Protein AF-A0A965VST1-F1 (afdb_monomer_lite)

Secondary structure (DSSP, 8-state):
-HHHHHHHHHHHHHHHHHHHHHHHHHHHHTS-SS--SS--HHHHHHHHHHHHHHHHHHHHHHHHHHHHHHHHHHHHT------

Foldseek 3Di:
DVVVVVVVVVVVVVLLCCLPVVLVVVLVVQQDPDDDPDRPSVVSSVVSVVVSVVSVVCVVVVVVVVVVVVVVVVVVPPPPPDD

Sequence (83 aa):
MRSVWWAVSGAIILVTLITWTGPTLISWWFTPPVDTLFNCKGPIEWSLRRFQWAQLAGLLLGSVLGLTASFAFKKSNRPSSAQ

Structure (mmCIF, N/CA/C/O backbone):
data_AF-A0A965VST1-F1
#
_entry.id   AF-A0A965VST1-F1
#
loop_
_atom_site.group_PDB
_atom_site.id
_atom_site.type_symbol
_atom_site.label_atom_id
_atom_site.label_alt_id
_atom_site.label_comp_id
_atom_site.label_asym_id
_atom_site.label_entity_id
_atom_site.label_seq_id
_atom_site.pdbx_PDB_ins_code
_atom_site.Cartn_x
_atom_site.Cartn_y
_atom_site.Cartn_z
_atom_site.occupancy
_atom_site.B_iso_or_equiv
_atom_site.auth_seq_id
_atom_site.auth_comp_id
_atom_site.auth_asym_id
_atom_site.auth_atom_id
_atom_site.pdbx_PDB_model_num
ATOM 1 N N . MET A 1 1 ? -16.253 12.370 18.725 1.00 64.38 1 MET A N 1
ATOM 2 C CA . MET A 1 1 ? -16.241 11.204 17.803 1.00 64.38 1 MET A CA 1
ATOM 3 C C . MET A 1 1 ? -16.227 11.595 16.323 1.00 64.38 1 MET A C 1
ATOM 5 O O . MET A 1 1 ? -15.441 11.017 15.589 1.00 64.38 1 MET A O 1
ATOM 9 N N . ARG A 1 2 ? -17.020 12.584 15.873 1.00 81.12 2 ARG A N 1
ATOM 10 C CA . ARG A 1 2 ? -17.117 12.968 14.447 1.00 81.12 2 ARG A CA 1
ATOM 11 C C . ARG A 1 2 ? -15.776 13.388 13.809 1.00 81.12 2 ARG A C 1
ATOM 13 O O . ARG A 1 2 ? -15.472 12.919 12.724 1.00 81.12 2 ARG A O 1
ATOM 20 N N . SER A 1 3 ? -14.947 14.179 14.501 1.00 83.31 3 SER A N 1
ATOM 21 C CA . SER A 1 3 ? -13.627 14.618 13.994 1.00 83.31 3 SER A CA 1
ATOM 22 C C . SER A 1 3 ? -12.628 13.463 13.783 1.00 83.31 3 SER A C 1
ATOM 24 O O . SER A 1 3 ? -12.002 13.368 12.733 1.00 83.31 3 SER A O 1
ATOM 26 N N . VAL A 1 4 ? -12.557 12.511 14.723 1.00 85.06 4 VAL A N 1
ATOM 27 C CA . VAL A 1 4 ? -11.686 11.322 14.606 1.00 85.06 4 VAL A CA 1
ATOM 28 C C . VAL A 1 4 ? -12.084 10.457 13.407 1.00 85.06 4 VAL A C 1
ATOM 30 O O . VAL A 1 4 ? -11.222 9.974 12.683 1.00 85.06 4 VAL A O 1
ATOM 33 N N . TRP A 1 5 ? -13.385 10.309 13.152 1.00 83.50 5 TRP A N 1
ATOM 34 C CA . TRP A 1 5 ? -13.888 9.571 11.990 1.00 83.50 5 TRP A CA 1
ATOM 35 C C . TRP A 1 5 ? -13.478 10.204 10.655 1.00 83.50 5 TRP A C 1
ATOM 37 O O . TRP A 1 5 ? -13.086 9.484 9.737 1.00 83.50 5 TRP A O 1
ATOM 47 N N . TRP A 1 6 ? -13.512 11.536 10.555 1.00 89.56 6 TRP A N 1
ATOM 48 C CA . TRP A 1 6 ? -13.013 12.256 9.379 1.00 89.56 6 TRP A CA 1
ATOM 49 C C . TRP A 1 6 ? -11.505 12.078 9.194 1.00 89.56 6 TRP A C 1
ATOM 51 O O . TRP A 1 6 ? -11.067 11.815 8.079 1.00 89.56 6 TRP A O 1
ATOM 61 N N . ALA A 1 7 ? -10.725 12.152 10.277 1.00 87.12 7 ALA A N 1
ATOM 62 C CA . ALA A 1 7 ? -9.278 11.956 10.222 1.00 87.12 7 ALA A CA 1
ATOM 63 C C . ALA A 1 7 ? -8.901 10.538 9.757 1.00 87.12 7 ALA A C 1
ATOM 65 O O . ALA A 1 7 ? -8.067 10.386 8.868 1.00 87.12 7 ALA A O 1
ATOM 66 N N . VAL A 1 8 ? -9.556 9.505 10.299 1.00 87.38 8 VAL A N 1
ATOM 67 C CA . VAL A 1 8 ? -9.329 8.104 9.899 1.00 87.38 8 VAL A CA 1
ATOM 68 C C . VAL A 1 8 ? -9.736 7.875 8.445 1.00 87.38 8 VAL A C 1
ATOM 70 O O . VAL A 1 8 ? -8.977 7.284 7.682 1.00 87.38 8 VAL A O 1
ATOM 73 N N . SER A 1 9 ? -10.897 8.390 8.034 1.00 87.38 9 SER A N 1
ATOM 74 C CA . SER A 1 9 ? -11.364 8.256 6.649 1.00 87.38 9 SER A CA 1
ATOM 75 C C . SER A 1 9 ? -10.418 8.958 5.672 1.00 87.38 9 SER A C 1
ATOM 77 O O . SER A 1 9 ? -10.033 8.375 4.662 1.00 87.38 9 SER A O 1
ATOM 79 N N . GLY A 1 10 ? -9.978 10.177 6.000 1.00 90.06 10 GLY A N 1
ATOM 80 C CA . GLY A 1 10 ? -9.003 10.923 5.205 1.00 90.06 10 GLY A CA 1
ATOM 81 C C . GLY A 1 10 ? -7.664 10.195 5.085 1.00 90.06 10 GLY A C 1
ATOM 82 O O . GLY A 1 10 ? -7.131 10.087 3.983 1.00 90.06 10 GLY A O 1
ATOM 83 N N . ALA A 1 11 ? -7.159 9.628 6.185 1.00 87.75 11 ALA A N 1
ATOM 84 C CA . ALA A 1 11 ? -5.922 8.851 6.190 1.00 87.75 11 ALA A CA 1
ATOM 85 C C . ALA A 1 11 ? -6.015 7.595 5.307 1.00 87.75 11 ALA A C 1
ATOM 87 O O . ALA A 1 11 ? -5.104 7.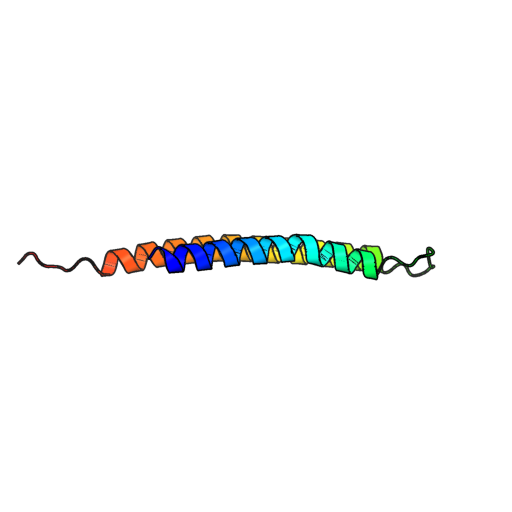337 4.523 1.00 87.75 11 ALA A O 1
ATOM 88 N N . ILE A 1 12 ? -7.124 6.849 5.382 1.00 89.31 12 ILE A N 1
ATOM 89 C CA . ILE A 1 12 ? -7.351 5.659 4.545 1.00 89.31 12 ILE A CA 1
ATOM 90 C C . ILE A 1 12 ? -7.383 6.039 3.061 1.00 89.31 12 ILE A C 1
ATOM 92 O O . ILE A 1 12 ? -6.746 5.373 2.242 1.00 89.31 12 ILE A O 1
ATOM 96 N N . ILE A 1 13 ? -8.086 7.120 2.710 1.00 90.38 13 ILE A N 1
ATOM 97 C CA . ILE A 1 13 ? -8.189 7.594 1.324 1.00 90.38 13 ILE A CA 1
ATOM 98 C C . ILE A 1 13 ? -6.809 7.993 0.789 1.00 90.38 13 ILE A C 1
ATOM 100 O O . ILE A 1 13 ? -6.411 7.527 -0.277 1.00 90.38 13 ILE A O 1
ATOM 104 N N . LEU A 1 14 ? -6.057 8.808 1.534 1.00 89.19 14 LEU A N 1
ATOM 105 C CA . LEU A 1 14 ? -4.725 9.263 1.125 1.00 89.19 14 LEU A CA 1
ATOM 106 C C . LEU A 1 14 ? -3.733 8.107 0.976 1.00 89.19 14 LEU A C 1
ATOM 108 O O . LEU A 1 14 ? -3.025 8.043 -0.027 1.00 89.19 14 LEU A O 1
ATOM 112 N N . VAL A 1 15 ? -3.711 7.172 1.932 1.00 88.75 15 VAL A N 1
ATOM 113 C CA . VAL A 1 15 ? -2.865 5.972 1.851 1.00 88.75 15 VAL A CA 1
ATOM 114 C C . VAL A 1 15 ? -3.206 5.159 0.608 1.00 88.75 15 VAL A C 1
ATOM 116 O O . VAL A 1 15 ? -2.309 4.819 -0.157 1.00 88.75 15 VAL A O 1
ATOM 119 N N . THR A 1 16 ? -4.492 4.916 0.354 1.00 87.69 16 THR A N 1
ATOM 120 C CA . THR A 1 16 ? -4.941 4.156 -0.822 1.00 87.69 16 THR A CA 1
ATOM 121 C C . THR A 1 16 ? -4.521 4.851 -2.120 1.00 87.69 16 THR A C 1
ATOM 123 O O . THR A 1 16 ? -3.976 4.213 -3.020 1.00 87.69 16 THR A O 1
ATOM 126 N N . LEU A 1 17 ? -4.698 6.173 -2.214 1.00 89.06 17 LEU A N 1
ATOM 127 C CA . LEU A 1 17 ? -4.286 6.943 -3.389 1.00 89.06 17 LEU A CA 1
ATOM 128 C C . LEU A 1 17 ? -2.778 6.847 -3.635 1.00 89.06 17 LEU A C 1
ATOM 130 O O . LEU A 1 17 ? -2.365 6.587 -4.765 1.00 89.06 17 LEU A O 1
ATOM 134 N N . ILE A 1 18 ? -1.954 7.007 -2.598 1.00 88.19 18 ILE A N 1
ATOM 135 C CA . ILE A 1 18 ? -0.490 6.943 -2.715 1.00 88.19 18 ILE A CA 1
ATOM 136 C C . ILE A 1 18 ? -0.033 5.529 -3.096 1.00 88.19 18 ILE A C 1
ATOM 138 O O . ILE A 1 18 ? 0.831 5.381 -3.960 1.00 88.19 18 ILE A O 1
ATOM 142 N N . THR A 1 19 ? -0.642 4.490 -2.520 1.00 88.06 19 THR A N 1
ATOM 143 C CA . THR A 1 19 ? -0.351 3.084 -2.839 1.00 88.06 19 THR A CA 1
ATOM 144 C C . THR A 1 19 ? -0.566 2.762 -4.319 1.00 88.06 19 THR A C 1
ATOM 146 O O . THR A 1 19 ? 0.205 1.998 -4.896 1.00 88.06 19 THR A O 1
ATOM 149 N N . TRP A 1 20 ? -1.566 3.353 -4.975 1.00 85.00 20 TRP A N 1
ATOM 150 C CA . TRP A 1 20 ? -1.808 3.111 -6.403 1.00 85.00 20 TRP A CA 1
ATOM 151 C C . TRP A 1 20 ? -1.059 4.068 -7.334 1.00 85.00 20 TRP A C 1
ATOM 153 O O . TRP A 1 20 ? -0.493 3.639 -8.343 1.00 85.00 20 TRP A O 1
ATOM 163 N N . THR A 1 21 ? -1.026 5.358 -7.008 1.00 86.19 21 THR A N 1
ATOM 164 C CA . THR A 1 21 ? -0.409 6.376 -7.874 1.00 86.19 21 THR A CA 1
ATOM 165 C C . THR A 1 21 ? 1.116 6.380 -7.787 1.00 86.19 21 THR A C 1
ATOM 167 O O . THR A 1 21 ? 1.779 6.514 -8.814 1.00 86.19 21 THR A O 1
ATOM 170 N N . GLY A 1 22 ? 1.691 6.151 -6.603 1.00 84.56 22 GLY A N 1
ATOM 171 C CA . GLY A 1 22 ? 3.140 6.158 -6.378 1.00 84.56 22 GLY A CA 1
ATOM 172 C C . GLY A 1 22 ? 3.896 5.168 -7.272 1.00 84.56 22 GLY A C 1
ATOM 173 O O . GLY A 1 22 ? 4.780 5.585 -8.016 1.00 84.56 22 GLY A O 1
ATOM 174 N N . PRO A 1 23 ? 3.527 3.877 -7.288 1.00 84.62 23 PRO A N 1
ATOM 175 C CA . PRO A 1 23 ? 4.147 2.870 -8.150 1.00 84.62 23 PRO A CA 1
ATOM 176 C C . PRO A 1 23 ? 4.097 3.195 -9.639 1.00 84.62 23 PRO A C 1
ATOM 178 O O . PRO A 1 23 ? 5.046 2.908 -10.361 1.00 84.62 23 PRO A O 1
ATOM 181 N N . THR A 1 24 ? 3.010 3.825 -10.082 1.00 81.88 24 THR A N 1
ATOM 182 C CA . THR A 1 24 ? 2.819 4.227 -11.479 1.00 81.88 24 THR A CA 1
ATOM 183 C C . THR A 1 24 ? 3.762 5.374 -11.854 1.00 81.88 24 THR A C 1
ATOM 185 O O . THR A 1 24 ? 4.375 5.362 -12.917 1.00 81.88 24 THR A O 1
ATOM 188 N N . LEU A 1 25 ? 3.940 6.343 -10.952 1.00 82.62 25 LEU A N 1
ATOM 189 C CA . LEU A 1 25 ? 4.929 7.413 -11.104 1.00 82.62 25 LEU A CA 1
ATOM 190 C C . LEU A 1 25 ? 6.365 6.878 -11.096 1.00 82.62 25 LEU A C 1
ATOM 192 O O . LEU A 1 25 ? 7.184 7.299 -11.911 1.00 82.62 25 LEU A O 1
ATOM 196 N N . ILE A 1 26 ? 6.668 5.934 -10.201 1.00 82.00 26 ILE A N 1
ATOM 197 C CA . ILE A 1 26 ? 7.996 5.322 -10.101 1.00 82.00 26 ILE A CA 1
ATOM 198 C C . ILE A 1 26 ? 8.314 4.545 -11.385 1.00 82.00 26 ILE A C 1
ATOM 200 O O . ILE A 1 26 ? 9.378 4.736 -11.966 1.00 82.00 26 ILE A O 1
ATOM 204 N N . SER A 1 27 ? 7.396 3.705 -11.871 1.00 79.56 27 SER A N 1
ATOM 205 C CA . SER A 1 27 ? 7.625 2.916 -13.089 1.00 79.56 27 SER A CA 1
ATOM 206 C C . SER A 1 27 ? 7.767 3.783 -14.344 1.00 79.56 27 SER A C 1
ATOM 208 O O . SER A 1 27 ? 8.551 3.442 -15.233 1.00 79.56 27 SER A O 1
ATOM 210 N N . TRP A 1 28 ? 7.074 4.926 -14.407 1.00 77.62 28 TRP A N 1
ATOM 211 C CA . TRP A 1 28 ? 7.263 5.916 -15.467 1.00 77.62 28 TRP A CA 1
ATOM 212 C C . TRP A 1 28 ? 8.680 6.498 -15.454 1.00 77.62 28 TRP A C 1
ATOM 214 O O . TRP A 1 28 ? 9.330 6.524 -16.496 1.00 77.62 28 TRP A O 1
ATOM 224 N N . TRP A 1 29 ? 9.198 6.865 -14.278 1.00 77.25 29 TRP A N 1
ATOM 225 C CA . TRP A 1 29 ? 10.547 7.427 -14.132 1.00 77.25 29 TRP A CA 1
ATOM 226 C C . TRP A 1 29 ? 11.649 6.455 -14.587 1.00 77.25 29 TRP A C 1
ATOM 228 O O . TRP A 1 29 ? 12.661 6.867 -15.144 1.00 77.25 29 TRP A O 1
ATOM 238 N N . PHE A 1 30 ? 11.439 5.151 -14.386 1.00 73.00 30 PHE A N 1
ATOM 239 C CA . PHE A 1 30 ? 12.383 4.097 -14.774 1.00 73.00 30 PHE A CA 1
ATOM 240 C C . PHE A 1 30 ? 12.148 3.515 -16.175 1.00 73.00 30 PHE A C 1
ATOM 242 O O . PHE A 1 30 ? 12.822 2.554 -16.542 1.00 73.00 30 PHE A O 1
ATOM 249 N N . THR A 1 31 ? 11.213 4.052 -16.964 1.00 70.75 31 THR A N 1
ATOM 250 C CA . THR A 1 31 ? 11.048 3.637 -18.362 1.00 70.75 31 THR A CA 1
ATOM 251 C C . THR A 1 31 ? 12.058 4.412 -19.217 1.00 70.75 31 THR A C 1
ATOM 253 O O . THR A 1 31 ? 11.861 5.612 -19.418 1.00 70.75 31 THR A O 1
ATOM 256 N N . PRO A 1 32 ? 13.151 3.790 -19.703 1.00 67.00 32 PRO A N 1
ATOM 257 C CA . PRO A 1 32 ? 14.105 4.507 -20.538 1.00 67.00 32 PRO A CA 1
ATOM 258 C C . PRO A 1 32 ? 13.426 4.938 -21.854 1.00 67.00 32 PRO A C 1
ATOM 260 O O . PRO A 1 32 ? 12.576 4.209 -22.367 1.00 67.00 32 PRO A O 1
ATOM 263 N N . PRO A 1 33 ? 13.786 6.104 -22.425 1.00 71.25 33 PRO A N 1
ATOM 264 C CA . PRO A 1 33 ? 13.187 6.609 -23.666 1.00 71.25 33 PRO A CA 1
ATOM 265 C C . PRO A 1 33 ? 13.530 5.754 -24.898 1.00 71.25 33 PRO A C 1
ATOM 267 O O . PRO A 1 33 ? 12.915 5.912 -25.948 1.00 71.25 33 PRO A O 1
ATOM 270 N N . VAL A 1 34 ? 14.508 4.856 -24.769 1.00 70.44 34 VAL A N 1
ATOM 271 C CA . VAL A 1 34 ? 14.897 3.855 -25.762 1.00 70.44 34 VAL A CA 1
ATOM 272 C C . VAL A 1 34 ? 15.154 2.533 -25.043 1.00 70.44 34 VAL A C 1
ATOM 274 O O . VAL A 1 34 ? 15.726 2.532 -23.951 1.00 70.44 34 VAL A O 1
ATOM 277 N N . ASP A 1 35 ? 14.736 1.412 -25.630 1.00 67.94 35 ASP A N 1
ATOM 278 C CA . ASP A 1 35 ? 14.978 0.091 -25.050 1.00 67.94 35 ASP A CA 1
ATOM 279 C C . ASP A 1 35 ? 16.482 -0.209 -25.033 1.00 67.94 35 ASP A C 1
ATOM 281 O O . ASP A 1 35 ? 17.123 -0.405 -26.066 1.00 67.94 35 ASP A O 1
ATOM 285 N N . THR A 1 36 ? 17.062 -0.215 -23.835 1.00 71.44 36 THR A N 1
ATOM 286 C CA . THR A 1 36 ? 18.446 -0.627 -23.609 1.00 71.44 36 THR A CA 1
ATOM 287 C C . THR A 1 36 ? 18.505 -2.132 -23.348 1.00 71.44 36 THR A C 1
ATOM 289 O O . THR A 1 36 ? 17.540 -2.740 -22.885 1.00 71.44 36 THR A O 1
ATOM 292 N N . LEU A 1 37 ? 19.671 -2.745 -23.590 1.00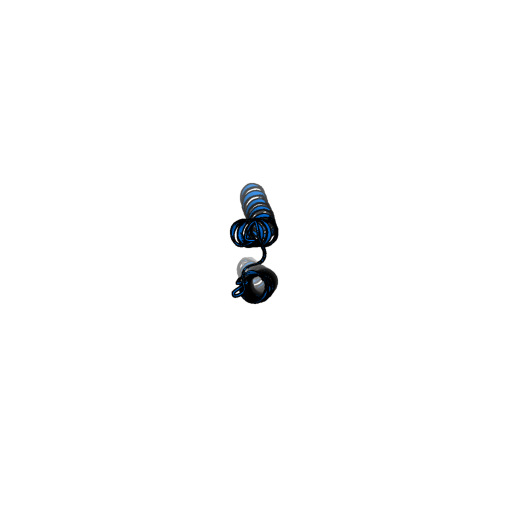 67.44 37 LEU A N 1
ATOM 293 C CA . LEU A 1 37 ? 19.908 -4.176 -23.333 1.00 67.44 37 LEU A CA 1
ATOM 294 C C . LEU A 1 37 ? 19.631 -4.582 -21.865 1.00 67.44 37 LEU A C 1
ATOM 296 O O . LEU A 1 37 ? 19.384 -5.748 -21.575 1.00 67.44 37 LEU A O 1
ATOM 300 N N . PHE A 1 38 ? 19.659 -3.611 -20.945 1.00 67.19 38 PHE A N 1
ATOM 301 C CA . PHE A 1 38 ? 19.368 -3.767 -19.522 1.00 67.19 38 PHE A CA 1
ATOM 302 C C . PHE A 1 38 ? 18.130 -2.943 -19.143 1.00 67.19 38 PHE A C 1
ATOM 304 O O . PHE A 1 38 ? 18.234 -1.831 -18.624 1.00 67.19 38 PHE A O 1
ATOM 311 N N . ASN A 1 39 ? 16.943 -3.494 -19.405 1.00 72.31 39 ASN A N 1
ATOM 312 C CA . ASN A 1 39 ? 15.679 -2.864 -19.033 1.00 72.31 39 ASN A CA 1
ATOM 313 C C . ASN A 1 39 ? 15.301 -3.212 -17.576 1.00 72.31 39 ASN A C 1
ATOM 315 O O . ASN A 1 39 ? 14.852 -4.318 -17.271 1.00 72.31 39 ASN A O 1
ATOM 319 N N . CYS A 1 40 ? 15.463 -2.250 -16.664 1.00 75.06 40 CYS A N 1
ATOM 320 C CA . CYS A 1 40 ? 15.141 -2.408 -15.240 1.00 75.06 40 CYS A CA 1
ATOM 321 C C . CYS A 1 40 ? 13.636 -2.323 -14.924 1.00 75.06 40 CYS A C 1
ATOM 323 O O . CYS A 1 40 ? 13.23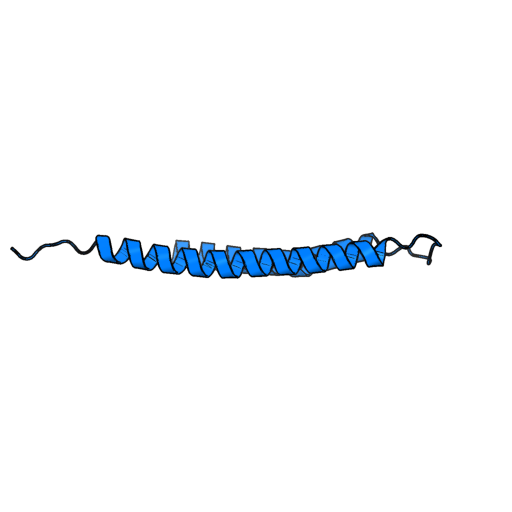8 -2.560 -13.781 1.00 75.06 40 CYS A O 1
ATOM 325 N N . LYS A 1 41 ? 12.784 -1.999 -15.906 1.00 80.50 41 LYS A N 1
ATOM 326 C CA . LYS A 1 41 ? 11.350 -1.765 -15.693 1.00 80.50 41 LYS A CA 1
ATOM 327 C C . LYS A 1 41 ? 10.631 -3.002 -15.167 1.00 80.50 41 LYS A C 1
ATOM 329 O O . LYS A 1 41 ? 9.901 -2.904 -14.187 1.00 80.50 41 LYS A O 1
ATOM 334 N N . GLY A 1 42 ? 10.874 -4.168 -15.768 1.00 82.94 42 GLY A N 1
ATOM 335 C CA . GLY A 1 42 ? 10.200 -5.418 -15.398 1.00 82.94 42 GLY A CA 1
ATOM 336 C C . GLY A 1 42 ? 10.401 -5.810 -13.924 1.00 82.94 42 GLY A C 1
ATOM 337 O O . GLY A 1 42 ? 9.415 -5.972 -13.200 1.00 82.94 42 GLY A O 1
ATOM 338 N N . PRO A 1 43 ? 11.654 -5.922 -13.439 1.00 83.75 43 PRO A N 1
ATOM 339 C CA . PRO A 1 43 ? 11.934 -6.221 -12.033 1.00 83.75 43 PRO A CA 1
ATOM 340 C C . PRO A 1 43 ? 11.377 -5.176 -11.055 1.00 83.75 43 PRO A C 1
ATOM 342 O O . PRO A 1 43 ? 10.877 -5.534 -9.982 1.00 83.75 43 PRO A O 1
ATOM 345 N N . ILE A 1 44 ? 11.429 -3.890 -11.420 1.00 84.12 44 ILE A N 1
ATOM 346 C CA . ILE A 1 44 ? 10.895 -2.799 -10.595 1.00 84.12 44 ILE A CA 1
ATOM 347 C C . ILE A 1 44 ? 9.371 -2.894 -10.501 1.00 84.12 44 ILE A C 1
ATOM 349 O O . ILE A 1 44 ? 8.827 -2.892 -9.399 1.00 84.12 44 ILE A O 1
ATOM 353 N N . GLU A 1 45 ? 8.672 -3.056 -11.622 1.00 85.81 45 GLU A N 1
ATOM 354 C CA . GLU A 1 45 ? 7.211 -3.149 -11.662 1.00 85.81 45 GLU A CA 1
ATOM 355 C C . GLU A 1 45 ? 6.693 -4.378 -10.900 1.00 85.81 45 GLU A C 1
ATOM 357 O O . GLU A 1 45 ? 5.735 -4.297 -10.128 1.00 85.81 45 GLU A O 1
ATOM 362 N N . TRP A 1 46 ? 7.390 -5.510 -11.020 1.00 84.94 46 TRP A N 1
ATOM 363 C CA . TRP A 1 46 ? 7.097 -6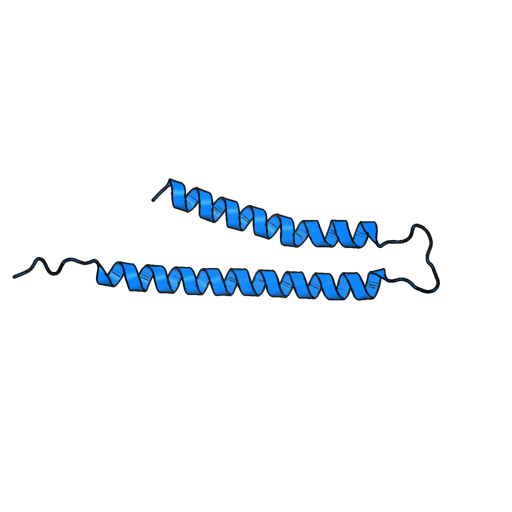.727 -10.262 1.00 84.94 46 TRP A CA 1
ATOM 364 C C . TRP A 1 46 ? 7.228 -6.531 -8.744 1.00 84.94 46 TRP A C 1
ATOM 366 O O . TRP A 1 46 ? 6.403 -7.048 -7.977 1.00 84.94 46 TRP A O 1
ATOM 376 N N . SER A 1 47 ? 8.250 -5.787 -8.314 1.00 86.38 47 SER A N 1
ATOM 377 C CA . SER A 1 47 ? 8.516 -5.488 -6.902 1.00 86.38 47 SER A CA 1
ATOM 378 C C . SER A 1 47 ? 7.493 -4.500 -6.350 1.00 86.38 47 SER A C 1
ATOM 380 O O . SER A 1 47 ? 6.906 -4.729 -5.292 1.00 86.38 47 SER A O 1
ATOM 382 N N . LEU A 1 48 ? 7.202 -3.446 -7.113 1.00 88.75 48 LEU A N 1
ATOM 383 C CA . LEU A 1 48 ? 6.193 -2.448 -6.782 1.00 88.75 48 LEU A CA 1
ATOM 384 C C . LEU A 1 48 ? 4.803 -3.072 -6.636 1.00 88.75 48 LEU A C 1
ATOM 386 O O . LEU A 1 48 ? 4.103 -2.788 -5.667 1.00 88.75 48 LEU A O 1
ATOM 390 N N . ARG A 1 49 ? 4.422 -3.992 -7.530 1.00 87.62 49 ARG A N 1
ATOM 391 C CA . ARG A 1 49 ? 3.136 -4.695 -7.435 1.00 87.62 49 ARG A CA 1
ATOM 392 C C . ARG A 1 49 ? 3.028 -5.538 -6.162 1.00 87.62 49 ARG A C 1
ATOM 394 O O . ARG A 1 49 ? 1.971 -5.580 -5.540 1.00 87.62 49 ARG A O 1
ATOM 401 N N . ARG A 1 50 ? 4.109 -6.201 -5.738 1.00 87.50 50 ARG A N 1
ATOM 402 C CA . ARG A 1 50 ? 4.138 -6.940 -4.457 1.00 87.50 50 ARG A CA 1
ATOM 403 C C . ARG A 1 50 ? 4.021 -6.015 -3.260 1.00 87.50 50 ARG A C 1
ATOM 405 O O . ARG A 1 50 ? 3.289 -6.326 -2.325 1.00 87.50 50 ARG A O 1
ATOM 412 N N . PHE A 1 51 ? 4.701 -4.878 -3.313 1.00 87.62 51 PHE A N 1
ATOM 413 C CA . PHE A 1 51 ? 4.611 -3.864 -2.276 1.00 87.62 51 PHE A CA 1
ATOM 414 C C . PHE A 1 51 ? 3.180 -3.321 -2.135 1.00 87.62 51 PHE A C 1
ATOM 416 O O . PHE A 1 51 ? 2.675 -3.242 -1.018 1.00 87.62 51 PHE A O 1
ATOM 423 N N . GLN A 1 52 ? 2.480 -3.066 -3.247 1.00 90.44 52 GLN A N 1
ATOM 424 C CA . GLN A 1 52 ? 1.061 -2.684 -3.233 1.00 90.44 52 GLN A CA 1
ATOM 425 C C . GLN A 1 52 ? 0.183 -3.727 -2.532 1.00 90.44 52 GLN A C 1
ATOM 427 O O . GLN A 1 52 ? -0.626 -3.379 -1.673 1.00 90.44 52 GLN A O 1
ATOM 432 N N . TRP A 1 53 ? 0.368 -5.013 -2.846 1.00 87.88 53 TRP A N 1
ATOM 433 C CA . TRP A 1 53 ? -0.367 -6.093 -2.183 1.00 87.88 53 TRP A CA 1
ATOM 434 C C . TRP A 1 53 ? -0.072 -6.176 -0.684 1.00 87.88 53 TRP A C 1
ATOM 436 O O . TRP A 1 53 ? -0.995 -6.373 0.103 1.00 87.88 53 TRP A O 1
ATOM 446 N N . ALA A 1 54 ? 1.185 -5.987 -0.277 1.00 89.06 54 ALA A N 1
ATOM 447 C CA . ALA A 1 54 ? 1.562 -5.958 1.134 1.00 89.06 54 ALA A CA 1
ATOM 448 C C . ALA A 1 54 ? 0.905 -4.782 1.878 1.00 89.06 54 ALA A C 1
ATOM 450 O O . ALA A 1 54 ? 0.399 -4.964 2.985 1.00 89.06 54 ALA A O 1
ATOM 451 N N . GLN A 1 55 ? 0.850 -3.597 1.261 1.00 89.06 55 GLN A N 1
ATOM 452 C CA . GLN A 1 55 ? 0.164 -2.430 1.824 1.00 89.06 55 GLN A CA 1
ATOM 453 C C . GLN A 1 55 ? -1.343 -2.669 1.973 1.00 89.06 55 GLN A C 1
ATOM 455 O O . GLN A 1 55 ? -1.915 -2.364 3.018 1.00 89.06 55 GLN A O 1
ATOM 460 N N . LEU A 1 56 ? -1.976 -3.270 0.963 1.00 88.81 56 LEU A N 1
ATOM 461 C CA . LEU A 1 56 ? -3.401 -3.601 0.980 1.00 88.81 56 LEU A CA 1
ATOM 462 C C . LEU A 1 56 ? -3.716 -4.641 2.066 1.00 88.81 56 LEU A C 1
ATOM 464 O O . LEU A 1 56 ? -4.645 -4.456 2.852 1.00 88.81 56 LEU A O 1
ATOM 468 N N . ALA A 1 57 ? -2.896 -5.690 2.173 1.00 89.44 57 ALA A N 1
ATOM 469 C CA . ALA A 1 57 ? -3.009 -6.689 3.231 1.00 89.44 57 ALA A CA 1
ATOM 470 C C . ALA A 1 57 ? -2.842 -6.063 4.625 1.00 89.44 57 ALA A C 1
ATOM 472 O O . ALA A 1 57 ? -3.650 -6.323 5.514 1.00 89.44 57 ALA A O 1
ATOM 473 N N . GLY A 1 58 ? -1.845 -5.191 4.804 1.00 87.62 58 GLY A N 1
ATOM 474 C CA . GLY A 1 58 ? -1.633 -4.454 6.050 1.00 87.62 58 GLY A CA 1
ATOM 475 C C . GLY A 1 58 ? -2.819 -3.561 6.420 1.00 87.62 58 GLY A C 1
ATOM 476 O O . GLY A 1 58 ? -3.237 -3.549 7.576 1.00 87.62 58 GLY A O 1
ATOM 477 N N . LEU A 1 59 ? -3.413 -2.866 5.445 1.00 89.12 59 LEU A N 1
ATOM 478 C CA . LEU A 1 59 ? -4.575 -2.004 5.663 1.00 89.12 59 LEU A CA 1
ATOM 479 C C . LEU A 1 59 ? -5.822 -2.808 6.054 1.00 89.12 59 LEU A C 1
ATOM 481 O O . LEU A 1 59 ? -6.534 -2.419 6.982 1.00 89.12 59 LEU A O 1
ATOM 485 N N . LEU A 1 60 ? -6.062 -3.950 5.404 1.00 90.38 60 LEU A N 1
ATOM 486 C CA . LEU A 1 60 ? -7.156 -4.857 5.761 1.00 90.38 60 LEU A CA 1
ATOM 487 C C . LEU A 1 60 ? -6.968 -5.440 7.165 1.00 90.38 60 LEU A C 1
ATOM 489 O O . LEU A 1 60 ? -7.870 -5.334 7.995 1.00 90.38 60 LEU A O 1
ATOM 493 N N . LEU A 1 61 ? -5.792 -6.003 7.457 1.00 92.88 61 LEU A N 1
ATOM 494 C CA . LEU A 1 61 ? -5.485 -6.581 8.768 1.00 92.88 61 LEU A CA 1
ATOM 495 C C . LEU A 1 61 ? -5.564 -5.527 9.876 1.00 92.88 61 LEU A C 1
ATOM 497 O O . LEU A 1 61 ? -6.203 -5.760 10.900 1.00 92.88 61 LEU A O 1
ATOM 501 N N . GLY A 1 62 ? -4.981 -4.348 9.655 1.00 89.56 62 GLY A N 1
ATOM 502 C CA . GLY A 1 62 ? -5.042 -3.232 10.593 1.00 89.56 62 GLY A CA 1
ATOM 503 C C . GLY A 1 62 ? -6.474 -2.757 10.845 1.00 89.56 62 GLY A C 1
ATOM 504 O O . GLY A 1 62 ? -6.837 -2.507 11.992 1.00 89.56 62 GLY A O 1
ATOM 505 N N . SER A 1 63 ? -7.315 -2.704 9.808 1.00 88.12 63 SER A N 1
ATOM 506 C CA . SER A 1 63 ? -8.732 -2.337 9.944 1.00 88.12 63 SER A CA 1
ATOM 507 C C . SER A 1 63 ? -9.508 -3.362 10.771 1.00 88.12 63 SER A C 1
ATOM 509 O O . SER A 1 63 ? -10.260 -2.987 11.670 1.00 88.12 63 SER A O 1
ATOM 511 N N . VAL A 1 64 ? -9.296 -4.658 10.516 1.00 91.12 64 VAL A N 1
ATOM 512 C CA . VAL A 1 64 ? -9.932 -5.746 11.274 1.00 91.12 64 VAL A CA 1
ATOM 513 C C . VAL A 1 64 ? -9.496 -5.715 12.739 1.00 91.12 64 VAL A C 1
ATOM 515 O O . VAL A 1 64 ? -10.350 -5.726 13.622 1.00 91.12 64 VAL A O 1
ATOM 518 N N . LEU A 1 65 ? -8.191 -5.619 13.009 1.00 92.19 65 LEU A N 1
ATOM 519 C CA . LEU A 1 65 ? -7.649 -5.555 14.371 1.00 92.19 65 LEU A CA 1
ATOM 520 C C . LEU A 1 65 ? -8.091 -4.288 15.115 1.00 92.19 65 LEU A C 1
ATOM 522 O O . LEU A 1 65 ? -8.439 -4.344 16.293 1.00 92.19 65 LEU A O 1
ATOM 526 N N . GLY A 1 66 ? -8.126 -3.144 14.432 1.00 88.75 66 GLY A N 1
ATOM 527 C CA . GLY A 1 66 ? -8.617 -1.891 15.000 1.00 88.75 66 GLY A CA 1
ATOM 528 C C . GLY A 1 66 ? -10.098 -1.967 15.379 1.00 88.75 66 GLY A C 1
ATOM 529 O O . GLY A 1 66 ? -10.484 -1.521 16.462 1.00 88.75 66 GLY A O 1
ATOM 530 N N . LEU A 1 67 ? -10.928 -2.581 14.527 1.00 88.00 67 LEU A N 1
ATOM 531 C CA . LEU A 1 67 ? -12.346 -2.805 14.811 1.00 88.00 67 LEU A CA 1
ATOM 532 C C . LEU A 1 67 ? -12.538 -3.753 15.999 1.00 88.00 67 LEU A C 1
ATOM 534 O O . LEU A 1 67 ? -13.267 -3.406 16.930 1.00 88.00 67 LEU A O 1
ATOM 538 N N . THR A 1 68 ? -11.877 -4.914 16.012 1.00 89.75 68 THR A N 1
ATOM 539 C CA . THR A 1 68 ? -12.014 -5.888 17.109 1.00 89.75 68 THR A CA 1
ATOM 540 C C . THR A 1 68 ? -11.562 -5.304 18.445 1.00 89.75 68 THR A C 1
ATOM 542 O O . THR A 1 68 ? -12.285 -5.432 19.436 1.00 8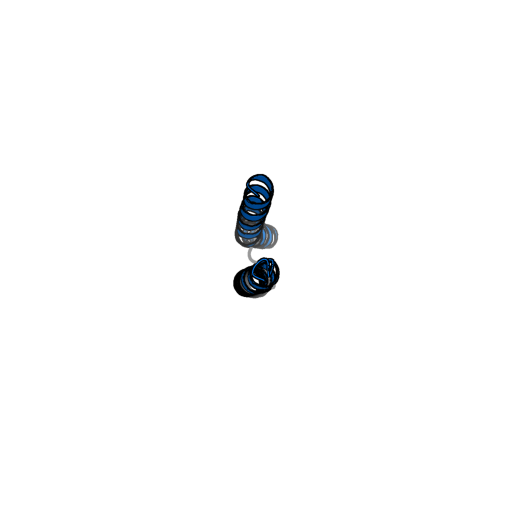9.75 68 THR A O 1
ATOM 545 N N . ALA A 1 69 ? -10.441 -4.577 18.468 1.00 88.81 69 ALA A N 1
ATOM 546 C CA . ALA A 1 69 ? -9.983 -3.845 19.645 1.00 88.81 69 ALA A CA 1
ATOM 547 C C . ALA A 1 69 ? -11.023 -2.810 20.107 1.00 88.81 69 ALA A C 1
ATOM 549 O O . ALA A 1 69 ? -11.380 -2.773 21.284 1.00 88.81 69 ALA A O 1
ATOM 550 N N . SER A 1 70 ? -11.575 -2.010 19.187 1.00 84.75 70 SER A N 1
ATOM 551 C CA . SER A 1 70 ? -12.592 -1.001 19.513 1.00 84.75 70 SER A CA 1
ATOM 552 C C . SER A 1 70 ? -13.827 -1.610 20.191 1.00 84.75 70 SER A C 1
ATOM 554 O O . SER A 1 70 ? -14.303 -1.087 21.203 1.00 84.75 70 SER A O 1
ATOM 556 N N . PHE A 1 71 ? -14.320 -2.751 19.693 1.00 85.44 71 PHE A N 1
ATOM 557 C CA . PHE A 1 71 ? -15.442 -3.464 20.312 1.00 85.44 71 PHE A CA 1
ATOM 558 C C . PHE A 1 71 ? -15.088 -4.059 21.681 1.00 85.44 71 PHE A C 1
ATOM 560 O O . PHE A 1 71 ? -15.907 -3.976 22.602 1.00 85.44 71 PHE A O 1
ATOM 567 N N . ALA A 1 72 ? -13.881 -4.607 21.844 1.00 87.31 72 ALA A N 1
ATOM 568 C CA . ALA A 1 72 ? -13.419 -5.156 23.117 1.00 87.31 72 ALA A CA 1
ATOM 569 C C . ALA A 1 72 ? -13.342 -4.076 24.213 1.00 87.31 72 ALA A C 1
ATOM 571 O O . ALA A 1 72 ? -13.917 -4.244 25.290 1.00 87.31 72 ALA A O 1
ATOM 572 N N . PHE A 1 73 ? -12.732 -2.922 23.921 1.00 83.62 73 PHE A N 1
ATOM 573 C CA . PHE A 1 73 ? -12.612 -1.823 24.886 1.00 83.62 73 PHE A CA 1
ATOM 574 C C . PHE A 1 73 ? -13.955 -1.147 25.196 1.00 83.62 73 PHE A C 1
ATOM 576 O O . PHE A 1 73 ? -14.214 -0.774 26.340 1.00 83.62 73 PHE A O 1
ATOM 583 N N . LYS A 1 74 ? -14.865 -1.042 24.218 1.00 71.25 74 LYS A N 1
ATOM 584 C CA . LYS A 1 74 ? -16.203 -0.464 24.435 1.00 71.25 74 LYS A CA 1
ATOM 585 C C . LYS A 1 74 ? -17.070 -1.309 25.381 1.00 71.25 74 LYS A C 1
ATOM 587 O O . LYS A 1 74 ? -17.921 -0.754 26.073 1.00 71.25 74 LYS A O 1
ATOM 592 N N . LYS A 1 75 ? -16.856 -2.630 25.446 1.00 59.84 75 LYS A N 1
ATOM 593 C CA . LYS A 1 75 ? -17.575 -3.530 26.366 1.00 59.84 75 LYS A CA 1
ATOM 594 C C . LYS A 1 75 ? -17.147 -3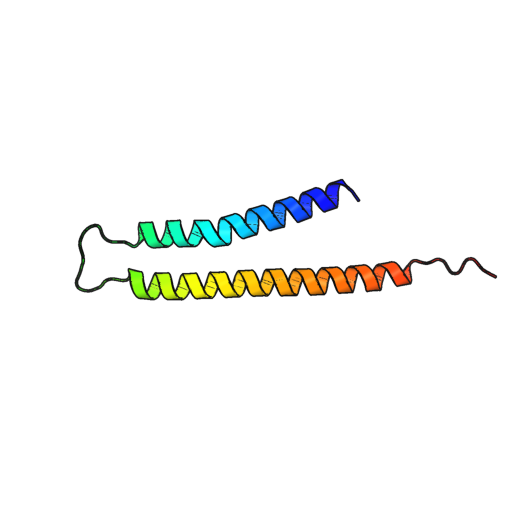.344 27.830 1.00 59.84 75 LYS A C 1
ATOM 596 O O . LYS A 1 75 ? -17.983 -3.499 28.713 1.00 59.84 75 LYS A O 1
ATOM 601 N N . SER A 1 76 ? -15.891 -2.968 28.076 1.00 60.06 76 SER A N 1
ATOM 602 C CA . SER A 1 76 ? -15.331 -2.799 29.427 1.00 60.06 76 SER A CA 1
ATOM 603 C C . SER A 1 76 ? -15.825 -1.544 30.157 1.00 60.06 76 SER A C 1
ATOM 605 O O . SER A 1 76 ? -15.787 -1.500 31.379 1.00 60.06 76 SER A O 1
ATOM 607 N N . ASN A 1 77 ? -16.307 -0.533 29.427 1.00 58.91 77 ASN A N 1
ATOM 608 C CA . ASN A 1 77 ? -16.727 0.755 29.991 1.00 58.91 77 ASN A CA 1
ATOM 609 C C . ASN A 1 77 ? -18.235 0.849 30.279 1.00 58.91 77 ASN A C 1
ATOM 611 O O . ASN A 1 77 ? -18.754 1.955 30.419 1.00 58.91 77 ASN A O 1
ATOM 615 N N . ARG A 1 78 ? -18.975 -0.268 30.347 1.00 58.84 78 ARG A N 1
ATOM 616 C CA . ARG A 1 78 ? -20.330 -0.238 30.919 1.00 58.84 78 ARG A CA 1
ATOM 617 C C . ARG A 1 78 ? -20.181 -0.139 32.443 1.00 58.84 78 ARG A C 1
ATOM 619 O O . ARG A 1 78 ? -19.740 -1.125 33.031 1.00 58.84 78 ARG A O 1
ATOM 626 N N . PRO A 1 79 ? -20.492 1.005 33.087 1.00 52.16 79 PRO A N 1
ATOM 627 C CA . PRO A 1 79 ? -20.455 1.082 34.538 1.00 52.16 79 PRO A CA 1
ATOM 628 C C . PRO A 1 79 ? -21.441 0.057 35.089 1.00 52.16 79 PRO A C 1
ATOM 630 O O . PRO A 1 79 ? -22.605 0.011 34.688 1.00 52.16 79 PRO A O 1
ATOM 633 N N . SER A 1 80 ? -20.955 -0.775 36.003 1.00 56.69 80 SER A N 1
ATOM 634 C CA . SER A 1 80 ? -21.778 -1.631 36.847 1.00 56.69 80 SER A CA 1
ATOM 635 C C . SER A 1 80 ? -22.522 -0.756 37.863 1.00 56.69 80 SER A C 1
ATOM 637 O O . SER A 1 80 ? -22.294 -0.851 39.059 1.00 56.69 80 SER A O 1
ATOM 639 N N . SER A 1 81 ? -23.364 0.166 37.397 1.00 55.97 81 SER A N 1
ATOM 640 C CA . SER A 1 81 ? -24.306 0.912 38.230 1.00 55.97 81 SER A CA 1
ATOM 641 C C . SER A 1 81 ? -25.631 0.160 38.233 1.00 55.97 81 SER A C 1
ATOM 643 O O . SER A 1 81 ? -26.589 0.550 37.570 1.00 55.97 81 SER A O 1
ATOM 645 N N . ALA A 1 82 ? -25.622 -0.979 38.917 1.00 53.44 82 ALA A N 1
ATOM 646 C CA . ALA A 1 82 ? -26.802 -1.712 39.351 1.00 53.44 82 ALA A CA 1
ATOM 647 C C . ALA A 1 82 ? -26.422 -2.580 40.560 1.00 53.44 82 ALA A C 1
ATOM 649 O O . ALA A 1 82 ? -26.391 -3.802 40.455 1.00 53.44 82 ALA A O 1
ATOM 650 N N . GLN A 1 83 ? -26.073 -1.939 41.677 1.00 45.34 83 GLN A N 1
ATOM 651 C CA . GLN A 1 83 ? -26.389 -2.438 43.016 1.00 45.34 83 GLN A CA 1
ATOM 652 C C . GLN A 1 83 ? -26.261 -1.319 44.042 1.00 45.34 83 GLN A C 1
ATOM 654 O O . GLN A 1 83 ? -25.264 -0.569 43.956 1.00 45.34 83 GLN A O 1
#

pLDDT: mean 80.69, std 11.12, range [45.34, 92.88]

Radius of gyration: 21.15 Å; chains: 1; bounding box: 47×22×69 Å